Protein AF-A0A7W0U5Z1-F1 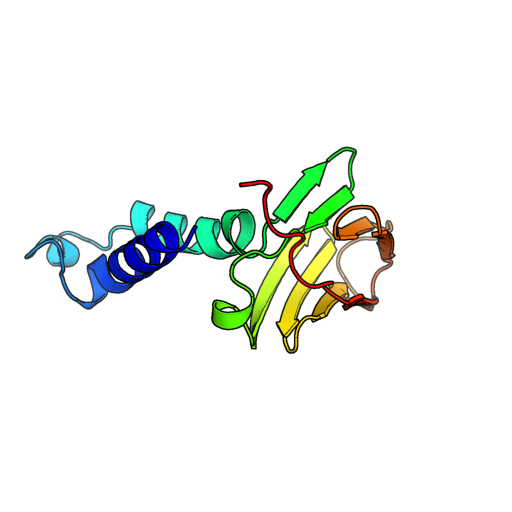(afdb_monomer_lite)

pLDDT: mean 89.25, std 12.08, range [38.62, 98.5]

Sequence (129 aa):
PEGSWQRFLVALESDVGDVQGGTTKEGIHLGVMSGTLDLIQRAYAGSEIRDGVLHFDPGLRDRLNGLSFPMRFRGMPLRVTLADDELTIVAATEGASRPIRVGVRDDVRELCAGDRHTFALSPPVAAPA

Foldseek 3Di:
DVVVVVVLVCLVCCLVVVVVPCCVVVHDPVVSVVVSVCCVPCVAQVWDADPQETEGAHDPLVVCAAPWDWDARPQWIWIWGRHPQKTKIFTAQDTDPDWGWYYYDPRIDTDDHGDMDMDRHPDDPPDDD

Secondary structure (DSSP, 8-state):
-HHHHHHHHHHHHTTTTTTTSSGGGT---HHHHHHHHHIIIIIIS--EEETTEEEE---SHHHHTTEEEEEEETTEEEEEEEETTEEEEEE-SSS-SS-EEEEETTEEEEE-TT-EEEEE-PPPPPPP-

Radius of gyration: 16.93 Å; chains: 1; bounding box: 46×26×48 Å

Structure (mmCIF, N/CA/C/O backbone):
data_AF-A0A7W0U5Z1-F1
#
_entry.id   AF-A0A7W0U5Z1-F1
#
loop_
_atom_site.group_PDB
_atom_site.id
_atom_site.type_symbol
_atom_site.label_atom_id
_atom_site.label_alt_id
_atom_site.label_comp_id
_atom_site.label_asym_id
_atom_site.label_entity_id
_atom_site.label_seq_id
_atom_site.pdbx_PDB_ins_code
_atom_site.Cartn_x
_atom_site.Cartn_y
_atom_site.Cartn_z
_atom_site.occupancy
_atom_site.B_iso_or_equiv
_atom_site.auth_seq_id
_atom_site.auth_comp_id
_atom_site.auth_asym_id
_atom_site.auth_atom_id
_atom_site.pdbx_PDB_model_num
ATOM 1 N N . PRO A 1 1 ? -14.433 -5.537 1.673 1.00 62.81 1 PRO A N 1
ATOM 2 C CA . PRO A 1 1 ? -15.832 -5.389 2.156 1.00 62.81 1 PRO A CA 1
ATOM 3 C C . PRO A 1 1 ? -15.956 -4.215 3.131 1.00 62.81 1 PRO A C 1
ATOM 5 O O . PRO A 1 1 ? -15.052 -4.045 3.945 1.00 62.81 1 PRO A O 1
ATOM 8 N N . GLU A 1 2 ? -17.035 -3.427 3.067 1.00 71.44 2 GLU A N 1
ATOM 9 C CA . GLU A 1 2 ? -17.171 -2.202 3.873 1.00 71.44 2 GLU A CA 1
ATOM 10 C C . GLU A 1 2 ? -16.954 -2.457 5.361 1.00 71.44 2 GLU A C 1
ATOM 12 O O . GLU A 1 2 ? -16.039 -1.872 5.920 1.00 71.44 2 GLU A O 1
ATOM 17 N N . GLY A 1 3 ? -17.653 -3.432 5.958 1.00 85.38 3 GLY A N 1
ATOM 18 C CA . GLY A 1 3 ? -17.522 -3.747 7.387 1.00 85.38 3 GLY A CA 1
ATOM 19 C C . GLY A 1 3 ? -16.110 -4.140 7.852 1.00 85.38 3 GLY A C 1
ATOM 20 O O . GLY A 1 3 ? -15.825 -4.084 9.046 1.00 85.38 3 GLY A O 1
ATOM 21 N N . SER A 1 4 ? -15.207 -4.516 6.936 1.00 90.94 4 SER A N 1
ATOM 22 C CA . SER A 1 4 ? -13.786 -4.707 7.261 1.00 90.94 4 SER A CA 1
ATOM 23 C C . SER A 1 4 ? -13.108 -3.382 7.605 1.00 90.94 4 SER A C 1
ATOM 25 O O . SER A 1 4 ? -12.317 -3.325 8.542 1.00 90.94 4 SER A O 1
ATOM 27 N N . TRP A 1 5 ? -13.443 -2.309 6.887 1.00 92.50 5 TRP A N 1
ATOM 28 C CA . TRP A 1 5 ? -12.843 -0.996 7.091 1.00 92.50 5 TRP A CA 1
ATOM 29 C C . TRP A 1 5 ? -13.195 -0.407 8.452 1.00 92.50 5 TRP A C 1
ATOM 31 O O . TRP A 1 5 ? -12.308 0.079 9.144 1.00 92.50 5 TRP A O 1
ATOM 41 N N . GLN A 1 6 ? -14.462 -0.472 8.879 1.00 92.62 6 GLN A N 1
ATOM 42 C CA . GLN A 1 6 ? -14.825 0.023 10.212 1.00 92.62 6 GLN A CA 1
ATOM 43 C C . GLN A 1 6 ? -14.090 -0.747 11.315 1.00 92.62 6 GLN A C 1
ATOM 45 O O . GLN A 1 6 ? -13.599 -0.130 12.254 1.00 92.62 6 GLN A O 1
ATOM 50 N N . ARG A 1 7 ? -13.937 -2.074 11.187 1.00 93.06 7 ARG A N 1
ATOM 51 C CA . ARG A 1 7 ? -13.139 -2.861 12.143 1.00 93.06 7 ARG A CA 1
ATOM 52 C C . AR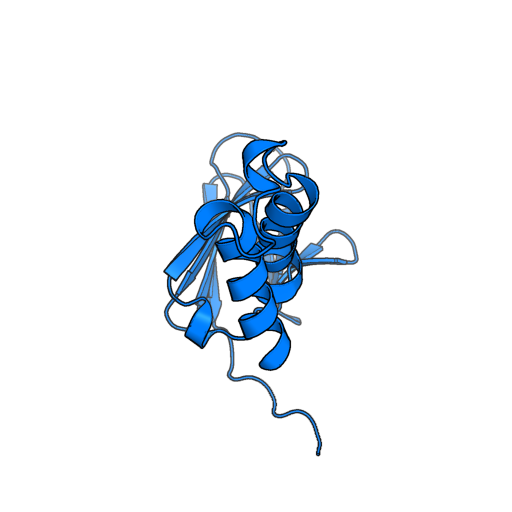G A 1 7 ? -11.661 -2.485 12.122 1.00 93.06 7 ARG A C 1
ATOM 54 O O . ARG A 1 7 ? -11.047 -2.433 13.179 1.00 93.06 7 ARG A O 1
ATOM 61 N N . PHE A 1 8 ? -11.109 -2.198 10.946 1.00 94.06 8 PHE A N 1
ATOM 62 C CA . PHE A 1 8 ? -9.751 -1.675 10.822 1.00 94.06 8 PHE A CA 1
ATOM 63 C C . PHE A 1 8 ? -9.585 -0.339 11.558 1.00 94.06 8 PHE A C 1
ATOM 65 O O . PHE A 1 8 ? -8.626 -0.200 12.307 1.00 94.06 8 PHE A O 1
ATOM 72 N N . LEU A 1 9 ? -10.527 0.601 11.417 1.00 93.00 9 LEU A N 1
ATOM 73 C CA . LEU A 1 9 ? -10.475 1.877 12.141 1.00 93.00 9 LEU A CA 1
ATOM 74 C C . LEU A 1 9 ? -10.545 1.683 13.662 1.00 93.00 9 LEU A C 1
ATOM 76 O O . LEU A 1 9 ? -9.775 2.301 14.385 1.00 93.00 9 LEU A O 1
ATOM 80 N N . VAL A 1 10 ? -11.411 0.786 14.145 1.00 92.56 10 VAL A N 1
ATOM 81 C CA . VAL A 1 10 ? -11.477 0.442 15.579 1.00 92.56 10 VAL A CA 1
ATOM 82 C C . VAL A 1 10 ? -10.162 -0.176 16.060 1.00 92.56 10 VAL A C 1
ATOM 84 O O . VAL A 1 10 ? -9.671 0.180 17.126 1.00 92.56 10 VAL A O 1
ATOM 87 N N . ALA A 1 11 ? -9.566 -1.076 15.274 1.00 92.44 11 ALA A N 1
ATOM 88 C CA . ALA A 1 11 ? -8.279 -1.679 15.605 1.00 92.44 11 ALA A CA 1
ATOM 89 C C . ALA A 1 11 ? -7.141 -0.645 15.618 1.00 92.44 11 ALA A C 1
ATOM 91 O O . ALA A 1 11 ? -6.272 -0.724 16.479 1.00 92.44 11 ALA A O 1
ATOM 92 N N . LEU A 1 12 ? -7.157 0.327 14.701 1.00 91.88 12 LEU A N 1
ATOM 93 C CA . LEU A 1 12 ? -6.177 1.412 14.632 1.00 91.88 12 LEU A CA 1
ATOM 94 C C . LEU A 1 12 ? -6.275 2.358 15.840 1.00 91.88 12 LEU A C 1
ATOM 96 O O . LEU A 1 12 ? -5.250 2.796 16.350 1.00 91.88 12 LEU A O 1
ATOM 100 N N . GLU A 1 13 ? -7.493 2.619 16.318 1.00 91.00 13 GLU A N 1
ATOM 101 C CA . GLU A 1 13 ? -7.760 3.469 17.485 1.00 91.00 13 GLU A CA 1
ATOM 102 C C . GLU A 1 13 ? -7.523 2.746 18.824 1.00 91.00 13 GLU A C 1
ATOM 104 O O . GLU A 1 13 ? -7.459 3.395 19.862 1.00 91.00 13 GLU A O 1
ATOM 109 N N . SER A 1 14 ? -7.378 1.413 18.819 1.00 87.81 14 SER A N 1
ATOM 110 C CA . SER A 1 14 ? -7.429 0.561 20.020 1.00 87.81 14 SER A CA 1
ATOM 111 C C . SER A 1 14 ? -6.592 1.085 21.189 1.00 87.81 14 SER A C 1
ATOM 113 O O . SER A 1 14 ? -7.120 1.255 22.288 1.00 87.81 14 SER A O 1
ATOM 115 N N . ASP A 1 15 ? -5.307 1.358 20.950 1.00 86.12 15 ASP A N 1
ATOM 116 C CA . ASP A 1 15 ? -4.387 1.777 22.012 1.00 86.12 15 ASP A CA 1
ATOM 117 C C . ASP A 1 15 ? -4.446 3.283 22.272 1.00 86.12 15 ASP A C 1
ATOM 119 O O . ASP A 1 15 ? -4.348 3.708 23.422 1.00 86.12 15 ASP A O 1
ATOM 123 N N . VAL A 1 16 ? -4.634 4.087 21.220 1.00 86.69 16 VAL A N 1
ATOM 124 C CA . VAL A 1 16 ? -4.689 5.556 21.303 1.00 86.69 16 VAL A CA 1
ATOM 125 C C . VAL A 1 16 ? -5.910 6.010 22.103 1.00 86.69 16 VAL A C 1
ATOM 127 O O . VAL A 1 16 ? -5.789 6.869 22.975 1.00 86.69 16 VAL A O 1
ATOM 130 N N . GLY A 1 17 ? -7.064 5.401 21.836 1.00 85.62 17 GLY A N 1
ATOM 131 C CA . GLY A 1 17 ? -8.330 5.696 22.496 1.00 85.62 17 GLY A CA 1
ATOM 132 C C . GLY A 1 17 ? -8.597 4.872 23.757 1.00 85.62 17 GLY A C 1
ATOM 133 O O . GLY A 1 17 ? -9.666 5.028 24.340 1.00 85.62 17 GLY A O 1
ATOM 134 N N . ASP A 1 18 ? -7.672 3.989 24.164 1.00 80.94 18 ASP A N 1
ATOM 135 C CA . ASP A 1 18 ? -7.852 3.028 25.269 1.00 80.94 18 ASP A CA 1
ATOM 136 C C . ASP A 1 18 ? -9.188 2.264 25.164 1.00 80.94 18 ASP A C 1
ATOM 138 O O . ASP A 1 18 ? -9.942 2.116 26.126 1.00 80.94 18 ASP A O 1
ATOM 142 N N . VAL A 1 19 ? -9.512 1.799 23.951 1.00 77.69 19 VAL A N 1
ATOM 143 C CA . VAL A 1 19 ? -10.834 1.245 23.598 1.00 77.69 19 VAL A CA 1
ATOM 144 C C . VAL A 1 19 ? -11.192 0.024 24.452 1.00 77.69 19 VAL A C 1
ATOM 146 O O . VAL A 1 19 ? -12.366 -0.238 24.708 1.00 77.69 19 VAL A O 1
ATOM 149 N N . GLN A 1 20 ? -10.185 -0.729 24.898 1.00 68.12 20 GLN A N 1
ATOM 150 C CA . GLN A 1 20 ? -10.353 -1.916 25.739 1.00 68.12 20 GLN A CA 1
ATOM 151 C C . GLN A 1 20 ? -10.440 -1.600 27.242 1.00 68.12 20 GLN A C 1
ATOM 153 O O . GLN A 1 20 ? -10.758 -2.493 28.024 1.00 68.12 20 GLN A O 1
ATOM 158 N N . GLY A 1 21 ? -10.226 -0.342 27.639 1.00 74.62 21 GLY A N 1
ATOM 159 C CA . GLY A 1 21 ? -10.461 0.144 28.994 1.00 74.62 21 GLY A CA 1
ATOM 160 C C . GLY A 1 21 ? -9.376 -0.259 29.990 1.00 74.62 21 GLY A C 1
ATOM 161 O O . GLY A 1 21 ? -9.608 -1.078 30.876 1.00 74.62 21 GLY A O 1
ATOM 162 N N . GLY A 1 22 ? -8.212 0.379 29.896 1.00 72.44 22 GLY A N 1
ATOM 163 C CA . GLY A 1 22 ? -7.133 0.317 30.877 1.00 72.44 22 GLY A CA 1
ATOM 164 C C . GLY A 1 22 ? -5.967 -0.594 30.501 1.00 72.44 22 GLY A C 1
ATOM 165 O O . GLY A 1 22 ? -4.920 -0.499 31.141 1.00 72.44 22 GLY A O 1
ATOM 166 N N . THR A 1 23 ? -6.096 -1.415 29.457 1.00 77.06 23 THR A N 1
ATOM 167 C CA . THR A 1 23 ? -5.062 -2.380 29.051 1.00 77.06 23 THR A CA 1
ATOM 168 C C . THR A 1 23 ? -3.899 -1.723 28.306 1.00 77.06 23 THR A C 1
ATOM 170 O O . THR A 1 23 ? -2.780 -2.219 28.383 1.00 77.06 23 THR A O 1
ATOM 173 N N . THR A 1 24 ? -4.077 -0.542 27.696 1.00 79.69 24 THR A N 1
ATOM 174 C CA . THR A 1 24 ? -2.949 0.205 27.098 1.00 79.69 24 THR A CA 1
ATOM 175 C C . THR A 1 24 ? -1.882 0.565 28.137 1.00 79.69 24 THR A C 1
ATOM 177 O O . THR A 1 24 ? -0.689 0.600 27.833 1.00 79.69 24 THR A O 1
ATOM 180 N N . LYS A 1 25 ? -2.283 0.812 29.394 1.00 80.56 25 LYS A N 1
ATOM 181 C CA . LYS A 1 25 ? -1.340 1.088 30.495 1.00 80.56 25 LYS A CA 1
ATOM 182 C C . LYS A 1 25 ? -0.494 -0.131 30.858 1.00 80.56 25 LYS A C 1
ATOM 184 O O . LYS A 1 25 ? 0.575 0.030 31.440 1.00 80.56 25 LYS A O 1
ATOM 189 N N . GLU A 1 26 ? -0.974 -1.323 30.523 1.00 84.88 26 GLU A N 1
ATOM 190 C CA . GLU A 1 26 ? -0.272 -2.593 30.711 1.00 84.88 26 GLU A CA 1
ATOM 191 C C . GLU A 1 26 ? 0.698 -2.874 29.550 1.00 84.88 26 GLU A C 1
ATOM 193 O O . GLU A 1 26 ? 1.663 -3.620 29.713 1.00 84.88 26 GLU A O 1
ATOM 198 N N . GLY A 1 27 ? 0.498 -2.219 28.402 1.00 84.38 27 GLY A N 1
ATOM 199 C CA . GLY A 1 27 ? 1.398 -2.214 27.254 1.00 84.38 27 GLY A CA 1
ATOM 200 C C . GLY A 1 27 ? 0.662 -1.920 25.946 1.00 84.38 27 GLY A C 1
ATOM 201 O O . GLY A 1 27 ? -0.544 -2.116 25.839 1.00 84.38 27 GLY A O 1
ATOM 202 N N . ILE A 1 28 ? 1.397 -1.475 24.922 1.00 87.25 28 ILE A N 1
ATOM 203 C CA . ILE A 1 28 ? 0.835 -1.345 23.570 1.00 87.25 28 ILE A CA 1
ATOM 204 C C . ILE A 1 28 ? 0.583 -2.733 22.968 1.00 87.25 28 ILE A C 1
ATOM 206 O O . ILE A 1 28 ? 1.442 -3.621 23.019 1.00 87.25 28 ILE A O 1
ATOM 210 N N . HIS A 1 29 ? -0.578 -2.924 22.351 1.00 91.75 29 HIS A N 1
ATOM 211 C CA . HIS A 1 29 ? -0.981 -4.181 21.735 1.00 91.75 29 HIS A CA 1
ATOM 212 C C . HIS A 1 29 ? -0.307 -4.338 20.367 1.00 91.75 29 HIS A C 1
ATOM 214 O O . HIS A 1 29 ? -0.943 -4.270 19.313 1.00 91.75 29 HIS A O 1
ATOM 220 N N . LEU A 1 30 ? 1.004 -4.605 20.363 1.00 90.62 30 LEU A N 1
ATOM 221 C CA . LEU A 1 30 ? 1.818 -4.744 19.145 1.00 90.62 30 LEU A CA 1
ATOM 222 C C . LEU A 1 30 ? 1.241 -5.737 18.123 1.00 90.62 30 LEU A C 1
ATOM 224 O O . LEU A 1 30 ? 1.386 -5.532 16.919 1.00 90.62 30 LEU A O 1
ATOM 228 N N . GLY A 1 31 ? 0.569 -6.799 18.571 1.00 91.19 31 GLY A N 1
ATOM 229 C CA . GLY A 1 31 ? -0.114 -7.743 17.679 1.00 91.19 31 GLY A CA 1
ATOM 230 C C . GLY A 1 31 ? -1.258 -7.096 16.889 1.00 91.19 31 GLY A C 1
ATOM 231 O O . GLY A 1 31 ? -1.378 -7.310 15.686 1.00 91.19 31 GLY A O 1
ATOM 232 N N . VAL A 1 32 ? -2.054 -6.243 17.536 1.00 91.06 32 VAL A N 1
ATOM 233 C CA . VAL A 1 32 ? -3.128 -5.485 16.877 1.00 91.06 32 VAL A CA 1
ATOM 234 C C . VAL A 1 32 ? -2.526 -4.440 15.938 1.00 91.06 32 VAL A C 1
ATOM 236 O O . VAL A 1 32 ? -2.916 -4.371 14.775 1.00 91.06 32 VAL A O 1
ATOM 239 N N . MET A 1 33 ? -1.517 -3.694 16.401 1.00 91.94 33 MET A N 1
ATOM 240 C CA . MET A 1 33 ? -0.854 -2.649 15.608 1.00 91.94 33 MET A CA 1
ATOM 241 C C . MET A 1 33 ? -0.108 -3.199 14.384 1.00 91.94 33 MET A C 1
ATOM 243 O O . MET A 1 33 ? -0.107 -2.593 13.319 1.00 91.94 33 MET A O 1
ATOM 247 N N . SER A 1 34 ? 0.519 -4.370 14.492 1.00 93.88 34 SER A N 1
ATOM 248 C CA . SER A 1 34 ? 1.125 -5.030 13.328 1.00 93.88 34 SER A CA 1
ATOM 249 C C . SER A 1 34 ? 0.063 -5.563 12.363 1.00 93.88 34 SER A C 1
ATOM 251 O O . SER A 1 34 ? 0.236 -5.466 11.147 1.00 93.88 34 SER A O 1
ATOM 253 N N . GLY A 1 35 ? -1.070 -6.044 12.882 1.00 94.31 35 GLY A N 1
ATOM 254 C CA . GLY A 1 35 ? -2.213 -6.463 12.073 1.00 94.31 35 GLY A CA 1
ATOM 255 C C . GLY A 1 35 ? -2.814 -5.332 11.233 1.00 94.31 35 GLY A C 1
ATOM 256 O O . GLY A 1 35 ? -3.204 -5.565 10.091 1.00 94.31 35 GLY A O 1
ATOM 257 N N . THR A 1 36 ? -2.851 -4.094 11.737 1.00 94.88 36 THR A N 1
ATOM 258 C CA . THR A 1 36 ? -3.360 -2.952 10.954 1.00 94.88 36 THR A CA 1
ATOM 259 C C . THR A 1 36 ? -2.452 -2.610 9.767 1.00 94.88 36 THR A C 1
ATOM 261 O O . THR A 1 36 ? -2.960 -2.290 8.691 1.00 94.88 36 THR A O 1
ATOM 264 N N . LEU A 1 37 ? -1.128 -2.757 9.905 1.00 94.56 37 LEU A N 1
ATOM 265 C CA . LEU A 1 37 ? -0.186 -2.601 8.788 1.00 94.56 37 LEU A CA 1
ATOM 266 C C . LEU A 1 37 ? -0.369 -3.692 7.722 1.00 94.56 37 LEU A C 1
ATOM 268 O O . LEU A 1 37 ? -0.385 -3.388 6.528 1.00 94.56 37 LEU A O 1
ATOM 272 N N . ASP A 1 38 ? -0.554 -4.947 8.143 1.00 94.38 38 ASP A N 1
ATOM 273 C CA . ASP A 1 38 ? -0.816 -6.064 7.226 1.00 94.38 38 ASP A CA 1
ATOM 274 C C . ASP A 1 38 ? -2.124 -5.865 6.446 1.00 94.38 38 ASP A C 1
ATOM 276 O O . ASP A 1 38 ? -2.159 -6.074 5.233 1.00 94.38 38 ASP A O 1
ATOM 280 N N . LEU A 1 39 ? -3.175 -5.362 7.104 1.00 94.56 39 LEU A N 1
ATOM 281 C CA . LEU A 1 39 ? -4.438 -5.030 6.444 1.00 94.56 39 LEU A CA 1
ATOM 282 C C . LEU A 1 39 ? -4.255 -3.978 5.344 1.00 94.56 39 LEU A C 1
ATOM 284 O O . LEU A 1 39 ? -4.793 -4.151 4.253 1.00 94.56 39 LEU A O 1
ATOM 288 N N . ILE A 1 40 ? -3.474 -2.920 5.582 1.00 94.38 40 ILE A N 1
ATOM 289 C CA . ILE A 1 40 ? -3.181 -1.912 4.551 1.00 94.38 40 ILE A CA 1
ATOM 290 C C . ILE A 1 40 ? -2.414 -2.537 3.382 1.00 94.38 40 ILE A C 1
ATOM 292 O O . ILE A 1 40 ? -2.808 -2.377 2.226 1.00 94.38 40 ILE A O 1
ATOM 296 N N . GLN A 1 41 ? -1.336 -3.265 3.677 1.00 93.75 41 GLN A N 1
ATOM 297 C CA . GLN A 1 41 ? -0.419 -3.756 2.655 1.00 93.75 41 GLN A CA 1
ATOM 298 C C . GLN A 1 41 ? -0.985 -4.942 1.860 1.00 93.75 41 GLN A C 1
ATOM 300 O O . GLN A 1 41 ? -0.907 -4.952 0.632 1.00 93.75 41 GLN A O 1
ATOM 305 N N . ARG A 1 42 ? -1.508 -5.971 2.528 1.00 93.12 42 ARG A N 1
ATOM 306 C CA . ARG A 1 42 ? -1.942 -7.220 1.883 1.00 93.12 42 ARG A CA 1
ATOM 307 C C . ARG A 1 42 ? -3.424 -7.220 1.562 1.00 93.12 42 ARG A C 1
ATOM 309 O O . ARG A 1 42 ? -3.785 -7.551 0.442 1.00 93.12 42 ARG A O 1
ATOM 316 N N . ALA A 1 43 ? -4.279 -6.825 2.503 1.00 93.12 43 ALA A N 1
ATOM 317 C CA . ALA A 1 43 ? -5.724 -6.933 2.301 1.00 93.12 43 ALA A CA 1
ATOM 318 C C . ALA A 1 43 ? -6.301 -5.791 1.447 1.00 93.12 43 ALA A C 1
ATOM 320 O O . ALA A 1 43 ? -7.113 -6.039 0.562 1.00 93.12 43 ALA A O 1
ATOM 321 N N . TYR A 1 44 ? -5.905 -4.542 1.703 1.00 93.94 44 TYR A N 1
ATOM 322 C CA . TYR A 1 44 ? -6.506 -3.366 1.065 1.00 93.94 44 TYR A CA 1
ATOM 323 C C . TYR A 1 44 ? -5.783 -2.934 -0.206 1.00 93.94 44 TYR A C 1
ATOM 325 O O . TYR A 1 44 ? -6.438 -2.766 -1.231 1.00 93.94 44 TYR A O 1
ATOM 333 N N . ALA A 1 45 ? -4.450 -2.846 -0.194 1.00 93.56 45 ALA A N 1
ATOM 334 C CA . ALA A 1 45 ? -3.687 -2.721 -1.437 1.00 93.56 45 ALA A CA 1
ATOM 335 C C . ALA A 1 45 ? -3.699 -4.024 -2.270 1.00 93.56 45 ALA A C 1
ATOM 337 O O . ALA A 1 45 ? -3.260 -4.016 -3.419 1.00 93.56 45 ALA A O 1
ATOM 338 N N . GLY A 1 46 ? -4.207 -5.127 -1.700 1.00 94.38 46 GLY A N 1
ATOM 339 C CA . GLY A 1 46 ? -4.394 -6.401 -2.393 1.00 94.38 46 GLY A CA 1
ATOM 340 C C . GLY A 1 46 ? -3.079 -7.032 -2.834 1.00 94.38 46 GLY A C 1
ATOM 341 O O . GLY A 1 46 ? -3.030 -7.606 -3.918 1.00 94.38 46 GLY A O 1
ATOM 342 N N . SER A 1 47 ? -1.993 -6.840 -2.072 1.00 95.69 47 SER A N 1
ATOM 343 C CA . SER A 1 47 ? -0.684 -7.336 -2.493 1.00 95.69 47 SER A CA 1
ATOM 344 C C . SER A 1 47 ? -0.525 -8.832 -2.242 1.00 95.69 47 SER A C 1
ATOM 346 O O . SER A 1 47 ? -0.685 -9.320 -1.121 1.00 95.69 47 SER A O 1
ATOM 348 N N . GLU A 1 48 ? -0.144 -9.557 -3.288 1.00 96.50 48 GLU A N 1
ATOM 349 C CA . GLU A 1 48 ? 0.142 -10.987 -3.233 1.00 96.50 48 GLU A CA 1
ATOM 350 C C . GLU A 1 48 ? 1.311 -11.358 -4.149 1.00 96.50 48 GLU A C 1
ATOM 352 O O . GLU A 1 48 ? 1.666 -10.629 -5.075 1.00 96.50 48 GLU A O 1
ATOM 357 N N . ILE A 1 49 ? 1.935 -12.508 -3.891 1.00 96.94 49 ILE A N 1
ATOM 358 C CA . ILE A 1 49 ? 2.996 -13.038 -4.749 1.00 96.94 49 ILE A CA 1
ATOM 359 C C . ILE A 1 49 ? 2.469 -14.294 -5.431 1.00 96.94 49 ILE A C 1
ATOM 361 O O . ILE A 1 49 ? 2.221 -15.299 -4.765 1.00 96.94 49 ILE A O 1
ATOM 365 N N . ARG A 1 50 ? 2.372 -14.252 -6.760 1.00 95.38 50 ARG A N 1
ATOM 366 C CA . ARG A 1 50 ? 1.925 -15.368 -7.601 1.00 95.38 50 ARG A CA 1
ATOM 367 C C . ARG A 1 50 ? 2.905 -15.557 -8.751 1.00 95.38 50 ARG A C 1
ATOM 369 O O . ARG A 1 50 ? 3.290 -14.591 -9.398 1.00 95.38 50 ARG A O 1
ATOM 376 N N . ASP A 1 51 ? 3.393 -16.782 -8.943 1.00 95.25 51 ASP A N 1
ATOM 377 C CA . ASP A 1 51 ? 4.334 -17.144 -10.019 1.00 95.25 51 ASP A CA 1
ATOM 378 C C . ASP A 1 51 ? 5.573 -16.227 -10.124 1.00 95.25 51 ASP A C 1
ATOM 380 O O . ASP A 1 51 ? 6.118 -15.956 -11.196 1.00 95.25 51 ASP A O 1
ATOM 384 N N . GLY A 1 52 ? 6.038 -15.727 -8.973 1.00 95.69 52 GLY A N 1
ATOM 385 C CA . GLY A 1 52 ? 7.189 -14.829 -8.877 1.00 95.69 52 GLY A CA 1
ATOM 386 C C . GLY A 1 52 ? 6.926 -13.370 -9.261 1.00 95.69 52 GLY A C 1
ATOM 387 O O . GLY A 1 52 ? 7.885 -12.598 -9.319 1.00 95.69 52 GLY A O 1
ATOM 388 N N . VAL A 1 53 ? 5.667 -12.998 -9.483 1.00 98.00 53 VAL A N 1
ATOM 389 C CA . VAL A 1 53 ? 5.191 -11.634 -9.730 1.00 98.00 53 VAL A CA 1
ATOM 390 C C . VAL A 1 53 ? 4.568 -11.084 -8.446 1.00 98.00 53 VAL A C 1
ATOM 392 O O . VAL A 1 53 ? 3.825 -11.792 -7.767 1.00 98.00 53 VAL A O 1
ATOM 395 N N . LEU A 1 54 ? 4.877 -9.832 -8.105 1.00 97.75 54 LEU A N 1
ATOM 396 C CA . LEU A 1 54 ? 4.176 -9.094 -7.055 1.00 97.75 54 LEU A CA 1
ATOM 397 C C . LEU A 1 54 ? 2.927 -8.442 -7.658 1.00 97.75 54 LEU A C 1
ATOM 399 O O . LEU A 1 54 ? 3.028 -7.441 -8.368 1.00 97.75 54 LEU A O 1
ATOM 403 N N . HIS A 1 55 ? 1.767 -9.030 -7.399 1.00 97.75 55 HIS A N 1
ATOM 404 C CA . HIS A 1 55 ? 0.487 -8.511 -7.856 1.00 97.75 55 HIS A CA 1
ATOM 405 C C . HIS A 1 55 ? -0.125 -7.560 -6.832 1.00 97.75 55 HIS A C 1
ATOM 407 O O . HIS A 1 55 ? 0.127 -7.685 -5.635 1.00 97.75 55 HIS A O 1
ATOM 413 N N . PHE A 1 56 ? -0.949 -6.642 -7.327 1.00 96.50 56 PHE A N 1
ATOM 414 C CA . PHE A 1 56 ? -1.816 -5.777 -6.543 1.00 96.50 56 PHE A CA 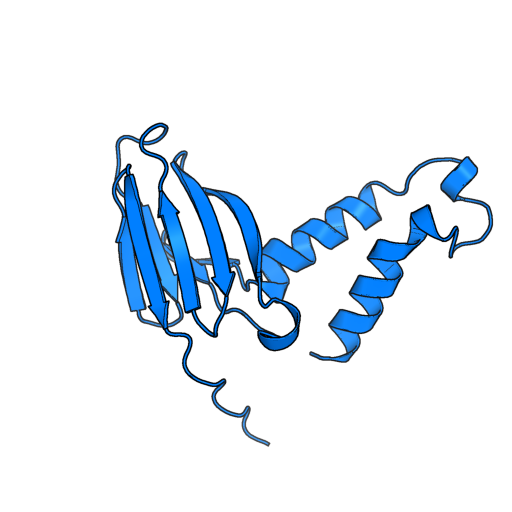1
ATOM 415 C C . PHE A 1 56 ? -3.237 -5.831 -7.107 1.00 96.50 56 PHE A C 1
ATOM 417 O O . PHE A 1 56 ? -3.434 -5.751 -8.322 1.00 96.50 56 PHE A O 1
ATOM 424 N N . ASP A 1 57 ? -4.223 -5.900 -6.220 1.00 94.19 57 ASP A N 1
ATOM 425 C CA . ASP A 1 57 ? -5.636 -5.687 -6.543 1.00 94.19 57 ASP A CA 1
ATOM 426 C C . ASP A 1 57 ? -6.270 -4.743 -5.506 1.00 94.19 57 ASP A C 1
ATOM 428 O O . ASP A 1 57 ? -6.899 -5.194 -4.544 1.00 94.19 57 ASP A O 1
ATOM 432 N N . PRO A 1 58 ? -6.050 -3.417 -5.633 1.00 92.06 58 PRO A N 1
ATOM 433 C CA . PRO A 1 58 ? -6.498 -2.465 -4.628 1.00 92.06 58 PRO A CA 1
ATOM 434 C C . PRO A 1 58 ? -8.028 -2.413 -4.527 1.00 92.06 58 PRO A C 1
ATOM 436 O O . PRO A 1 58 ? -8.727 -1.938 -5.435 1.00 92.06 58 PRO A O 1
ATOM 439 N N . GLY A 1 59 ? -8.543 -2.865 -3.385 1.00 84.19 59 GLY A N 1
ATOM 440 C CA . GLY A 1 59 ? -9.937 -2.700 -2.984 1.00 84.19 59 GLY A CA 1
ATOM 441 C C . GLY A 1 59 ? -10.159 -1.371 -2.258 1.00 84.19 59 GLY A C 1
ATOM 442 O O . GLY A 1 59 ? -9.217 -0.751 -1.786 1.00 84.19 59 GLY A O 1
ATOM 443 N N . LEU A 1 60 ? -11.419 -0.933 -2.124 1.00 83.31 60 LEU A N 1
ATOM 444 C CA . LEU A 1 60 ? -11.787 0.274 -1.354 1.00 83.31 60 LEU A CA 1
ATOM 445 C C . LEU A 1 60 ? -10.999 1.542 -1.757 1.00 83.31 60 LEU A C 1
ATOM 447 O O . LEU A 1 60 ? -10.627 2.333 -0.891 1.00 83.31 60 LEU A O 1
ATOM 451 N N . ARG A 1 61 ? -10.749 1.734 -3.059 1.00 83.06 61 ARG A N 1
ATOM 452 C CA . ARG A 1 61 ? -9.864 2.785 -3.598 1.00 83.06 61 ARG A CA 1
ATOM 453 C C . ARG A 1 61 ? -10.179 4.188 -3.085 1.00 83.06 61 ARG A C 1
ATOM 455 O O . ARG A 1 61 ? -9.255 4.888 -2.687 1.00 83.06 61 ARG A O 1
ATOM 462 N N . ASP A 1 62 ? -11.458 4.530 -2.944 1.00 86.06 62 ASP A N 1
ATOM 463 C CA . ASP A 1 62 ? -11.897 5.816 -2.382 1.00 86.06 62 ASP A CA 1
ATOM 464 C C . ASP A 1 62 ? -11.325 6.091 -0.981 1.00 86.06 62 ASP A C 1
ATOM 466 O O . ASP A 1 62 ? -11.024 7.228 -0.633 1.00 86.06 62 ASP A O 1
ATOM 470 N N . ARG A 1 63 ? -11.153 5.046 -0.160 1.00 90.50 63 ARG A N 1
ATOM 471 C CA . ARG A 1 63 ? -10.630 5.152 1.214 1.00 90.50 63 ARG A CA 1
ATOM 472 C C . ARG A 1 63 ? -9.107 5.106 1.279 1.00 90.50 63 ARG A C 1
ATOM 474 O O . ARG A 1 63 ? -8.534 5.420 2.318 1.00 90.50 63 ARG A O 1
ATOM 481 N N . LEU A 1 64 ? -8.467 4.676 0.197 1.00 91.06 64 LEU A N 1
ATOM 482 C CA . LEU A 1 64 ? -7.021 4.520 0.091 1.00 91.06 64 LEU A CA 1
ATOM 483 C C . LEU A 1 64 ? -6.379 5.595 -0.798 1.00 91.06 64 LEU A C 1
ATOM 485 O O . LEU A 1 64 ? -5.171 5.543 -1.020 1.00 91.06 64 LEU A O 1
ATOM 489 N N . ASN A 1 65 ? -7.151 6.554 -1.317 1.00 93.25 65 ASN A N 1
ATOM 490 C CA . ASN A 1 65 ? -6.615 7.633 -2.137 1.00 93.25 65 ASN A CA 1
ATOM 491 C C . ASN A 1 65 ? -5.542 8.421 -1.366 1.00 93.25 65 ASN A C 1
ATOM 493 O O . ASN A 1 65 ? -5.789 8.914 -0.266 1.00 93.25 65 ASN A O 1
ATOM 497 N N . GLY A 1 66 ? -4.344 8.524 -1.940 1.00 94.62 66 GLY A N 1
ATOM 498 C CA . GLY A 1 66 ? -3.179 9.144 -1.310 1.00 94.62 66 GLY A CA 1
ATOM 499 C C . GLY A 1 66 ? -2.334 8.197 -0.449 1.00 94.62 66 GLY A C 1
ATOM 500 O O . GLY A 1 66 ? -1.322 8.629 0.107 1.00 94.62 66 GLY A O 1
ATOM 501 N N . LEU A 1 67 ? -2.690 6.911 -0.344 1.00 95.81 67 LEU A N 1
ATOM 502 C CA . LEU A 1 67 ? -1.872 5.918 0.348 1.00 95.81 67 LEU A CA 1
ATOM 503 C C . LEU A 1 67 ? -0.507 5.795 -0.339 1.00 95.81 67 LEU A C 1
ATOM 505 O O . LEU A 1 67 ? -0.417 5.526 -1.535 1.00 95.81 67 LEU A O 1
ATOM 509 N N . SER A 1 68 ? 0.567 5.929 0.439 1.00 97.44 68 SER A N 1
ATOM 510 C CA . SER A 1 68 ? 1.935 5.721 -0.031 1.00 97.44 68 SER A CA 1
ATOM 511 C C . SER A 1 68 ? 2.753 5.004 1.034 1.00 97.44 68 SER A C 1
ATOM 513 O O . SER A 1 68 ? 2.799 5.446 2.182 1.00 97.44 68 SER A O 1
ATOM 515 N N . PHE A 1 69 ? 3.405 3.900 0.671 1.00 97.12 69 PHE A N 1
ATOM 516 C CA . PHE A 1 69 ? 4.221 3.130 1.609 1.00 97.12 69 PHE A CA 1
ATOM 517 C C . PHE A 1 69 ? 5.448 2.496 0.940 1.00 97.12 69 PHE A C 1
ATOM 519 O O . PHE A 1 69 ? 5.435 2.192 -0.259 1.00 97.12 69 PHE A O 1
ATOM 526 N N . PRO A 1 70 ? 6.543 2.302 1.698 1.00 96.75 70 PRO A N 1
ATOM 527 C CA . PRO A 1 70 ? 7.689 1.542 1.232 1.00 96.75 70 PRO A CA 1
ATOM 528 C C . PRO A 1 70 ? 7.453 0.036 1.393 1.00 96.75 70 PRO A C 1
ATOM 530 O O . PRO A 1 70 ? 6.866 -0.415 2.373 1.00 96.75 70 PRO A O 1
ATOM 533 N N . MET A 1 71 ? 7.997 -0.763 0.480 1.00 94.88 71 MET A N 1
ATOM 534 C CA . MET A 1 71 ? 8.103 -2.212 0.651 1.00 94.88 71 MET A CA 1
ATOM 535 C C . MET A 1 71 ? 9.368 -2.755 -0.011 1.00 94.88 71 MET A C 1
ATOM 537 O O . MET A 1 71 ? 10.047 -2.054 -0.757 1.00 94.88 71 MET A O 1
ATOM 541 N N . ARG A 1 72 ? 9.710 -4.016 0.258 1.00 95.00 72 ARG A N 1
ATOM 542 C CA . ARG A 1 72 ? 10.830 -4.700 -0.400 1.00 95.00 72 ARG A CA 1
ATOM 543 C C . ARG A 1 72 ? 10.336 -5.986 -1.036 1.00 95.00 72 ARG A C 1
ATOM 545 O O . ARG A 1 72 ? 9.730 -6.808 -0.355 1.00 95.00 72 ARG A O 1
ATOM 552 N N . PHE A 1 73 ? 10.648 -6.188 -2.311 1.00 95.75 73 PHE A N 1
ATOM 553 C CA . PHE A 1 73 ? 10.333 -7.421 -3.026 1.00 95.75 73 PHE A CA 1
ATOM 554 C C . PHE A 1 73 ? 11.577 -7.947 -3.731 1.00 95.75 73 PHE A C 1
ATOM 556 O O . PHE A 1 73 ? 12.222 -7.227 -4.486 1.00 95.75 73 PHE A O 1
ATOM 563 N N . ARG A 1 74 ? 11.958 -9.198 -3.435 1.00 94.12 74 ARG A N 1
ATOM 564 C CA . ARG A 1 74 ? 13.178 -9.839 -3.971 1.00 94.12 74 ARG A CA 1
ATOM 565 C C . ARG A 1 74 ? 14.442 -8.974 -3.833 1.00 94.12 74 ARG A C 1
ATOM 567 O O . ARG A 1 74 ? 15.293 -8.940 -4.712 1.00 94.12 74 ARG A O 1
ATOM 574 N N . GLY A 1 75 ? 14.552 -8.263 -2.711 1.00 93.25 75 GLY A N 1
ATOM 575 C CA . GLY A 1 75 ? 15.670 -7.362 -2.422 1.00 93.25 75 GLY A CA 1
ATOM 576 C C . GLY A 1 75 ? 15.538 -5.957 -3.018 1.00 93.25 75 GLY A C 1
ATOM 577 O O . GLY A 1 75 ? 16.228 -5.065 -2.532 1.00 93.25 75 GLY A O 1
ATOM 578 N N . MET A 1 76 ? 14.628 -5.726 -3.971 1.00 95.75 76 MET A N 1
ATOM 579 C CA . MET A 1 76 ? 14.374 -4.406 -4.549 1.00 95.75 76 MET A CA 1
ATOM 580 C C . MET A 1 76 ? 13.497 -3.562 -3.609 1.00 95.75 76 MET A C 1
ATOM 582 O O . MET A 1 76 ? 12.377 -3.984 -3.296 1.00 95.75 76 MET A O 1
ATOM 586 N N . PRO A 1 77 ? 13.968 -2.394 -3.134 1.00 96.81 77 PRO A N 1
ATOM 587 C CA . PRO A 1 77 ? 13.124 -1.431 -2.440 1.00 96.81 77 PRO A CA 1
ATOM 588 C C . PRO A 1 77 ? 12.159 -0.773 -3.426 1.00 96.81 77 PRO A C 1
ATOM 590 O O . PRO A 1 77 ? 12.569 -0.315 -4.492 1.00 96.81 77 PRO A O 1
ATOM 593 N N . LEU A 1 78 ? 10.890 -0.704 -3.043 1.00 97.19 78 LEU A N 1
ATOM 594 C CA . LEU A 1 78 ? 9.802 -0.132 -3.820 1.00 97.19 78 LEU A CA 1
ATOM 595 C C . LEU A 1 78 ? 9.089 0.940 -3.001 1.00 97.19 78 LEU A C 1
ATOM 597 O O . LEU A 1 78 ? 8.905 0.783 -1.791 1.00 97.19 78 LEU A O 1
ATOM 601 N N . ARG A 1 79 ? 8.624 1.992 -3.670 1.00 98.25 79 ARG A N 1
ATOM 602 C CA . ARG A 1 79 ? 7.551 2.851 -3.168 1.00 98.25 79 ARG A CA 1
ATOM 603 C C . ARG A 1 79 ? 6.285 2.550 -3.952 1.00 98.25 79 ARG A C 1
ATOM 605 O O . ARG A 1 79 ? 6.293 2.646 -5.177 1.00 98.25 79 ARG A O 1
ATOM 612 N N . VAL A 1 80 ? 5.226 2.199 -3.235 1.00 98.12 80 VAL A N 1
ATOM 613 C CA . VAL A 1 80 ? 3.896 1.951 -3.791 1.00 98.12 80 VAL A CA 1
ATOM 614 C C . VAL A 1 80 ? 3.014 3.131 -3.414 1.00 98.12 80 VAL A C 1
ATOM 616 O O . VAL A 1 80 ? 2.940 3.483 -2.237 1.00 98.12 80 VAL A O 1
ATOM 619 N N . THR A 1 81 ? 2.378 3.749 -4.402 1.00 98.25 81 THR A N 1
ATOM 620 C CA . THR A 1 81 ? 1.441 4.858 -4.209 1.00 98.25 81 THR A CA 1
ATOM 621 C C . THR A 1 81 ? 0.137 4.547 -4.920 1.00 98.25 81 THR A C 1
ATOM 623 O O . THR A 1 81 ? 0.154 4.214 -6.101 1.00 98.25 81 THR A O 1
ATOM 626 N N . LEU A 1 82 ? -0.974 4.697 -4.210 1.00 96.69 82 LEU A N 1
ATOM 627 C CA . LEU A 1 82 ? -2.317 4.641 -4.762 1.00 96.69 82 LEU A CA 1
ATOM 628 C C . LEU A 1 82 ? -2.929 6.042 -4.696 1.00 96.69 82 LEU A C 1
ATOM 630 O O . LEU A 1 82 ? -3.123 6.577 -3.604 1.00 96.69 82 LEU A O 1
ATOM 634 N N . ALA A 1 83 ? -3.209 6.644 -5.845 1.00 95.62 83 ALA A N 1
ATOM 635 C CA . ALA A 1 83 ? -3.835 7.959 -5.931 1.00 95.62 83 ALA A CA 1
ATOM 636 C C . ALA A 1 83 ? -4.577 8.104 -7.260 1.00 95.62 83 ALA A C 1
ATOM 638 O O . ALA A 1 83 ? -4.107 7.577 -8.260 1.00 95.62 83 ALA A O 1
ATOM 639 N N . ASP A 1 84 ? -5.707 8.807 -7.263 1.00 92.69 84 ASP A N 1
ATOM 640 C CA . ASP A 1 84 ? -6.447 9.182 -8.476 1.00 92.69 84 ASP A CA 1
ATOM 641 C C . ASP A 1 84 ? -6.791 7.982 -9.387 1.00 92.69 84 ASP A C 1
ATOM 643 O O . ASP A 1 84 ? -6.660 8.045 -10.605 1.00 92.69 84 ASP A O 1
ATOM 647 N N . ASP A 1 85 ? -7.209 6.861 -8.779 1.00 92.44 85 ASP A N 1
ATOM 648 C CA . ASP A 1 85 ? -7.450 5.569 -9.451 1.00 92.44 85 ASP A CA 1
ATOM 649 C C . ASP A 1 85 ? -6.230 5.001 -10.207 1.00 92.44 85 ASP A C 1
ATOM 651 O O . ASP A 1 85 ? -6.349 4.158 -11.098 1.00 92.44 85 ASP A O 1
ATOM 655 N N . GLU A 1 86 ? -5.026 5.386 -9.796 1.00 95.69 86 GLU A N 1
ATOM 656 C CA . GLU A 1 86 ? -3.771 4.863 -10.315 1.00 95.69 86 GLU A CA 1
ATOM 657 C C . GLU A 1 86 ? -2.939 4.196 -9.219 1.00 95.69 86 GLU A C 1
ATOM 659 O O . GLU A 1 86 ? -2.804 4.696 -8.099 1.00 95.69 86 GLU A O 1
ATOM 664 N N . LEU A 1 87 ? -2.312 3.071 -9.567 1.00 97.56 87 LEU A N 1
ATOM 665 C CA . LEU A 1 87 ? -1.270 2.447 -8.759 1.00 97.56 87 LEU A CA 1
ATOM 666 C C . LEU A 1 87 ? 0.092 2.735 -9.384 1.00 97.56 87 LEU A C 1
ATOM 668 O O . LEU A 1 87 ? 0.441 2.188 -10.428 1.00 97.56 87 LEU A O 1
ATOM 672 N N . THR A 1 88 ? 0.893 3.554 -8.716 1.00 98.50 88 THR A N 1
ATOM 673 C CA . THR A 1 88 ? 2.274 3.831 -9.108 1.00 98.50 88 THR A CA 1
ATOM 674 C C . THR A 1 88 ? 3.247 3.008 -8.273 1.00 98.50 88 THR A C 1
ATOM 676 O O . THR A 1 88 ? 3.212 3.039 -7.043 1.00 98.50 88 THR A O 1
ATOM 679 N N . ILE A 1 89 ? 4.179 2.338 -8.947 1.00 98.38 89 ILE A N 1
ATOM 680 C CA . ILE A 1 89 ? 5.297 1.618 -8.341 1.00 98.38 89 ILE A CA 1
ATOM 681 C C . ILE A 1 89 ? 6.598 2.261 -8.812 1.00 98.38 89 ILE A C 1
ATOM 683 O O . ILE A 1 89 ? 6.844 2.382 -10.012 1.00 98.38 89 ILE A O 1
ATOM 687 N N . VAL A 1 90 ? 7.432 2.668 -7.858 1.00 98.38 90 VAL A N 1
ATOM 688 C CA . VAL A 1 90 ? 8.771 3.210 -8.113 1.00 98.38 90 VAL A CA 1
ATOM 689 C C . VAL A 1 90 ? 9.804 2.277 -7.502 1.00 98.38 90 VAL A C 1
ATOM 691 O O . VAL A 1 90 ? 9.812 2.075 -6.286 1.00 98.38 90 VAL A O 1
ATOM 694 N N . ALA A 1 91 ? 10.680 1.731 -8.338 1.00 97.50 91 ALA A N 1
ATOM 695 C CA . ALA A 1 91 ? 11.840 0.974 -7.911 1.00 97.50 91 ALA A CA 1
ATOM 696 C C . ALA A 1 91 ? 12.973 1.921 -7.515 1.00 97.50 91 ALA A C 1
ATOM 698 O O . ALA A 1 91 ? 13.319 2.846 -8.249 1.00 97.50 91 ALA A O 1
ATOM 699 N N . ALA A 1 92 ? 13.578 1.688 -6.352 1.00 95.75 92 ALA A N 1
ATOM 700 C CA . ALA A 1 92 ? 14.773 2.426 -5.968 1.00 95.75 92 ALA A CA 1
ATOM 701 C C . ALA A 1 92 ? 15.915 2.161 -6.963 1.00 95.75 92 ALA A C 1
ATOM 703 O O . ALA A 1 92 ? 16.021 1.080 -7.543 1.00 95.75 92 ALA A O 1
ATOM 704 N N . THR A 1 93 ? 16.791 3.149 -7.132 1.00 91.50 93 THR A N 1
ATOM 705 C CA . THR A 1 93 ? 18.000 3.038 -7.964 1.00 91.50 93 THR A CA 1
ATOM 706 C C . THR A 1 93 ? 19.035 2.082 -7.369 1.00 91.50 93 THR A C 1
ATOM 708 O O . THR A 1 93 ? 19.895 1.578 -8.083 1.00 91.50 93 THR A O 1
ATOM 711 N N . GLU A 1 94 ? 18.941 1.804 -6.067 1.00 84.62 94 GLU A N 1
ATOM 712 C CA . GLU A 1 94 ? 19.831 0.913 -5.329 1.00 84.62 94 GLU A CA 1
ATOM 713 C C . GLU A 1 94 ? 19.052 -0.251 -4.703 1.00 84.62 94 GLU A C 1
ATOM 715 O O . GLU A 1 94 ? 17.950 -0.078 -4.179 1.00 84.62 94 GLU A O 1
ATOM 720 N N . GLY A 1 95 ? 19.651 -1.446 -4.701 1.00 68.56 95 GLY A N 1
ATOM 721 C CA . GLY A 1 95 ? 19.210 -2.561 -3.855 1.00 68.56 95 GLY A CA 1
ATOM 722 C C . GLY A 1 95 ? 19.124 -3.928 -4.532 1.00 68.56 95 GLY A C 1
ATOM 723 O O . GLY A 1 95 ? 19.453 -4.923 -3.892 1.00 68.56 95 GLY A O 1
ATOM 724 N N . ALA A 1 96 ? 18.741 -4.009 -5.807 1.00 73.81 96 ALA A N 1
ATOM 725 C CA . ALA A 1 96 ? 18.695 -5.275 -6.543 1.00 73.81 96 ALA A CA 1
ATOM 726 C C . ALA A 1 96 ? 19.294 -5.127 -7.945 1.00 73.81 96 ALA A C 1
ATOM 728 O O . ALA A 1 96 ? 19.000 -4.171 -8.653 1.00 73.81 96 ALA A O 1
ATOM 729 N N . SER A 1 97 ? 20.120 -6.096 -8.348 1.00 73.38 97 SER A N 1
ATOM 730 C CA . SER A 1 97 ? 20.758 -6.138 -9.672 1.00 73.38 97 SER A CA 1
ATOM 731 C C . SER A 1 97 ? 19.911 -6.828 -10.742 1.00 73.38 97 SER A C 1
ATOM 733 O O . SER A 1 97 ? 20.280 -6.819 -11.913 1.00 73.38 97 SER A O 1
ATOM 735 N N . ARG A 1 98 ? 18.800 -7.461 -10.350 1.00 89.81 98 ARG A N 1
ATOM 736 C CA . ARG A 1 98 ? 17.906 -8.191 -11.253 1.00 89.81 98 ARG A CA 1
ATOM 737 C C . ARG A 1 98 ? 16.548 -7.498 -11.329 1.00 89.81 98 ARG A C 1
ATOM 739 O O . ARG A 1 98 ? 16.059 -7.075 -10.277 1.00 89.81 98 ARG A O 1
ATOM 746 N N . PRO A 1 99 ? 15.932 -7.434 -12.521 1.00 94.81 99 PRO A N 1
ATOM 747 C CA . PRO A 1 99 ? 14.577 -6.933 -12.655 1.00 94.81 99 PRO A CA 1
ATOM 748 C C . PRO A 1 99 ? 13.582 -7.745 -11.822 1.00 94.81 99 PRO A C 1
ATOM 750 O O . PRO A 1 99 ? 13.769 -8.943 -11.571 1.00 94.81 99 PRO A O 1
ATOM 753 N N . ILE A 1 100 ? 12.507 -7.089 -11.402 1.00 96.75 100 ILE A N 1
ATOM 754 C CA . ILE A 1 100 ? 11.357 -7.721 -10.755 1.00 96.75 100 ILE A CA 1
ATOM 755 C C . ILE A 1 100 ? 10.138 -7.628 -11.660 1.00 96.75 100 ILE A C 1
ATOM 757 O O . ILE A 1 100 ? 10.060 -6.766 -12.527 1.00 96.75 100 ILE A O 1
ATOM 761 N N . ARG A 1 101 ? 9.149 -8.485 -11.418 1.00 98.12 101 ARG A N 1
ATOM 762 C CA . ARG A 1 101 ? 7.853 -8.408 -12.090 1.00 98.12 101 ARG A CA 1
ATOM 763 C C . ARG A 1 101 ? 6.803 -7.934 -11.101 1.00 98.12 101 ARG A C 1
ATOM 765 O O . ARG A 1 101 ? 6.696 -8.491 -10.006 1.00 98.12 101 ARG A O 1
ATOM 772 N N . VAL A 1 102 ? 6.042 -6.927 -11.501 1.00 98.19 102 VAL A N 1
ATOM 773 C CA . VAL A 1 102 ? 4.907 -6.378 -10.757 1.00 98.19 102 VAL A CA 1
ATOM 774 C C . VAL A 1 102 ? 3.678 -6.383 -11.651 1.00 98.19 102 VAL A C 1
ATOM 776 O O . VAL A 1 102 ? 3.819 -6.307 -12.871 1.00 98.19 102 VAL A O 1
ATOM 779 N N . GLY A 1 103 ? 2.480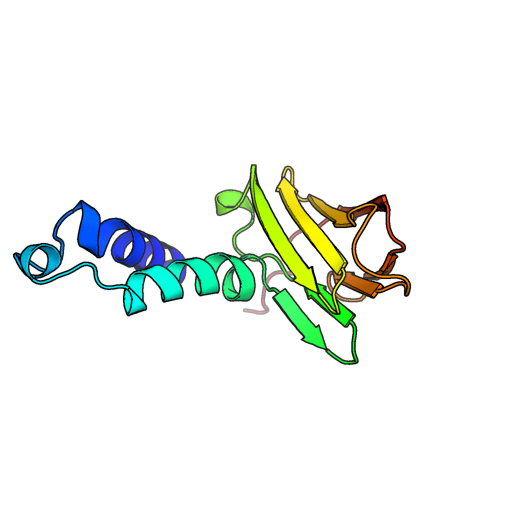 -6.465 -11.088 1.00 97.25 103 GLY A N 1
ATOM 780 C CA . GLY A 1 103 ? 1.284 -6.429 -11.918 1.00 97.25 103 GLY A CA 1
ATOM 781 C C . GLY A 1 103 ? 0.013 -6.019 -11.205 1.00 97.25 103 GLY A C 1
ATOM 782 O O . GLY A 1 103 ? -0.091 -6.094 -9.984 1.00 97.25 103 GLY A O 1
ATOM 783 N N . VAL A 1 104 ? -0.968 -5.623 -12.004 1.00 95.88 104 VAL A N 1
ATOM 784 C CA . VAL A 1 104 ? -2.353 -5.402 -11.593 1.00 95.88 104 VAL A CA 1
ATOM 785 C C . VAL A 1 104 ? -3.230 -6.254 -12.497 1.00 95.88 104 VAL A C 1
ATOM 787 O O . VAL A 1 104 ? -3.222 -6.077 -13.715 1.00 95.88 104 VAL A O 1
ATOM 790 N N . ARG A 1 105 ? -3.989 -7.185 -11.905 1.00 87.88 105 ARG A N 1
ATOM 791 C CA . ARG A 1 105 ? -4.762 -8.201 -12.646 1.00 87.88 105 ARG A CA 1
ATOM 792 C C . ARG A 1 105 ? -3.860 -8.946 -13.647 1.00 87.88 105 ARG A C 1
ATOM 794 O O . ARG A 1 105 ? -2.885 -9.571 -13.224 1.00 87.88 105 ARG A O 1
ATOM 801 N N . ASP A 1 106 ? -4.163 -8.846 -14.939 1.00 88.50 106 ASP A N 1
ATOM 802 C CA . ASP A 1 106 ? -3.420 -9.482 -16.030 1.00 88.50 106 ASP A CA 1
ATOM 803 C C . ASP A 1 106 ? -2.322 -8.584 -16.629 1.00 88.50 106 ASP A C 1
ATOM 805 O O . ASP A 1 106 ? -1.504 -9.065 -17.415 1.00 88.50 106 ASP A O 1
ATOM 809 N N . ASP A 1 107 ? -2.260 -7.295 -16.260 1.00 95.44 107 ASP A N 1
ATOM 810 C CA . ASP A 1 107 ? -1.179 -6.409 -16.699 1.00 95.44 107 ASP A CA 1
ATOM 811 C C . ASP A 1 107 ? 0.048 -6.619 -15.808 1.00 95.44 107 ASP A C 1
ATOM 813 O O . ASP A 1 107 ? 0.067 -6.232 -14.638 1.00 95.44 107 ASP A O 1
ATOM 817 N N . VAL A 1 108 ? 1.078 -7.253 -16.370 1.00 98.00 108 VAL A N 1
ATOM 818 C CA . VAL A 1 108 ? 2.354 -7.511 -15.703 1.00 98.00 108 VAL A CA 1
ATOM 819 C C . VAL A 1 108 ? 3.465 -6.748 -16.408 1.00 98.00 108 VAL A C 1
ATOM 821 O O . VAL A 1 108 ? 3.657 -6.863 -17.620 1.00 98.00 108 VAL A O 1
ATOM 824 N N . ARG A 1 109 ? 4.265 -6.034 -15.619 1.00 98.06 109 ARG A N 1
ATOM 825 C CA . ARG A 1 109 ? 5.422 -5.263 -16.067 1.00 98.06 109 ARG A CA 1
ATOM 826 C C . ARG A 1 109 ? 6.679 -5.718 -15.364 1.00 98.06 109 ARG A C 1
ATOM 828 O O . ARG A 1 109 ? 6.665 -6.095 -14.193 1.00 98.06 109 ARG A O 1
ATOM 835 N N . GLU A 1 110 ? 7.773 -5.671 -16.102 1.00 97.81 110 GLU A N 1
ATOM 836 C CA . GLU A 1 110 ? 9.103 -5.821 -15.538 1.00 97.81 110 GLU A CA 1
ATOM 837 C C . GLU A 1 110 ? 9.635 -4.442 -15.134 1.00 97.81 110 GLU A C 1
ATOM 839 O O . GLU A 1 110 ? 9.450 -3.481 -15.877 1.00 97.81 110 GLU A O 1
ATOM 844 N N . LEU A 1 111 ? 10.257 -4.353 -13.957 1.00 97.06 111 LEU A N 1
ATOM 845 C CA . LEU A 1 111 ? 10.910 -3.149 -13.449 1.00 97.06 111 LEU A CA 1
ATOM 846 C C . LEU A 1 111 ? 12.368 -3.440 -13.113 1.00 97.06 111 LEU A C 1
ATOM 848 O O . LEU A 1 111 ? 12.678 -4.347 -12.334 1.00 97.06 111 LEU A O 1
ATOM 852 N N . CYS A 1 112 ? 13.249 -2.626 -13.672 1.00 95.94 112 CYS A N 1
ATOM 853 C CA . CYS A 1 112 ? 14.643 -2.487 -13.293 1.00 95.94 112 CYS A CA 1
ATOM 854 C C . CYS A 1 112 ? 14.797 -1.474 -12.149 1.00 95.94 112 CYS A C 1
ATOM 856 O O . CYS A 1 112 ? 13.869 -0.754 -11.777 1.00 95.94 112 CYS A O 1
ATOM 858 N N . ALA A 1 113 ? 15.996 -1.412 -11.571 1.00 95.56 113 ALA A N 1
ATOM 859 C CA . ALA A 1 113 ? 16.315 -0.397 -10.575 1.00 95.56 113 ALA A CA 1
ATOM 860 C C . ALA A 1 113 ? 16.164 1.014 -11.173 1.00 95.56 113 ALA A C 1
ATOM 862 O O . ALA A 1 113 ? 16.685 1.290 -12.252 1.00 95.56 113 ALA A O 1
ATOM 863 N N . GLY A 1 114 ? 15.469 1.901 -10.459 1.00 95.81 114 GLY A N 1
ATOM 864 C CA . GLY A 1 114 ? 15.158 3.260 -10.914 1.00 95.81 114 GLY A CA 1
ATOM 865 C C . GLY A 1 114 ? 13.901 3.384 -11.779 1.00 95.81 114 GLY A C 1
ATOM 866 O O . GLY A 1 114 ? 13.458 4.510 -12.016 1.00 95.81 114 GLY A O 1
ATOM 867 N N . ASP A 1 115 ? 13.298 2.275 -12.216 1.00 97.50 115 ASP A N 1
ATOM 868 C CA . ASP A 1 115 ? 12.089 2.334 -13.033 1.00 97.50 115 ASP A CA 1
ATOM 869 C C . ASP A 1 115 ? 10.883 2.834 -12.235 1.00 97.50 115 ASP A C 1
ATOM 871 O O . ASP A 1 115 ? 10.726 2.607 -11.030 1.00 97.50 115 ASP A O 1
ATOM 875 N N . ARG A 1 116 ? 9.971 3.475 -12.962 1.00 98.00 116 ARG A N 1
ATOM 876 C CA . ARG A 1 116 ? 8.642 3.844 -12.489 1.00 98.00 116 ARG A CA 1
ATOM 877 C C . ARG A 1 116 ? 7.611 3.303 -13.461 1.00 98.00 116 ARG A C 1
ATOM 879 O O . ARG A 1 116 ? 7.726 3.517 -14.665 1.00 98.00 116 ARG A O 1
ATOM 886 N N . HIS A 1 117 ? 6.564 2.690 -12.927 1.00 98.50 117 HIS A N 1
ATOM 887 C CA . HIS A 1 117 ? 5.395 2.326 -13.713 1.00 98.50 117 HIS A CA 1
ATOM 888 C C . HIS A 1 117 ? 4.106 2.691 -12.987 1.00 98.50 117 HIS A C 1
ATOM 890 O O . HIS A 1 117 ? 4.033 2.614 -11.760 1.00 98.50 117 HIS A O 1
ATOM 896 N N . THR A 1 118 ? 3.100 3.082 -13.762 1.00 98.38 118 THR A N 1
ATOM 897 C CA . THR A 1 118 ? 1.787 3.486 -13.270 1.00 98.38 118 THR A CA 1
ATOM 898 C C . THR A 1 118 ? 0.726 2.657 -13.982 1.00 98.38 118 THR A C 1
ATOM 900 O O . THR A 1 118 ? 0.630 2.689 -15.206 1.00 98.38 118 THR A O 1
ATOM 903 N N . PHE A 1 119 ? -0.050 1.909 -13.203 1.00 97.38 119 PHE A N 1
ATOM 904 C CA . PHE A 1 119 ? -1.196 1.142 -13.670 1.00 97.38 119 PHE A CA 1
ATOM 905 C C . PHE A 1 119 ? -2.466 1.967 -13.478 1.00 97.38 119 PHE A C 1
ATOM 907 O O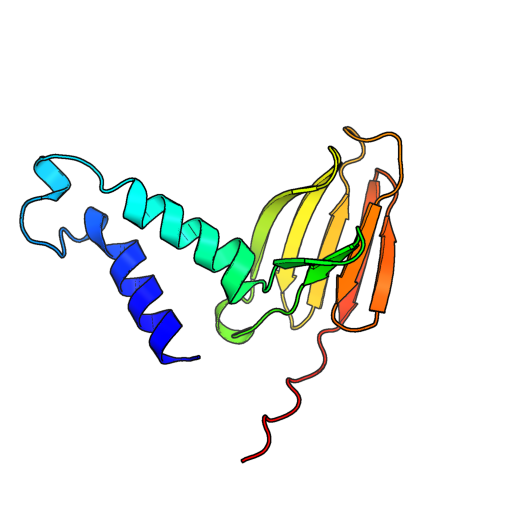 . PHE A 1 119 ? -2.756 2.391 -12.358 1.00 97.38 119 PHE A O 1
ATOM 914 N N . ALA A 1 120 ? -3.255 2.127 -14.538 1.00 94.06 120 ALA A N 1
ATOM 915 C CA . ALA A 1 120 ? -4.619 2.627 -14.410 1.00 94.06 120 ALA A CA 1
ATOM 916 C C . ALA A 1 120 ? -5.508 1.529 -13.805 1.00 94.06 120 ALA A C 1
ATOM 918 O O . ALA A 1 120 ? -5.560 0.404 -14.312 1.00 94.06 120 ALA A O 1
ATOM 919 N N . LEU A 1 121 ? -6.228 1.836 -12.729 1.00 91.19 121 LEU A N 1
ATOM 920 C CA . LEU A 1 121 ? -7.116 0.887 -12.072 1.00 91.19 121 LEU A CA 1
ATOM 921 C C . LEU A 1 121 ? -8.511 1.030 -12.665 1.00 91.19 121 LEU A C 1
ATOM 923 O O . LEU A 1 121 ? -9.271 1.926 -12.314 1.00 91.19 121 LEU A O 1
ATOM 927 N N . SER A 1 122 ? -8.881 0.124 -13.573 1.00 78.19 122 SER A N 1
ATOM 928 C CA . SER A 1 122 ? -10.249 0.131 -14.105 1.00 78.19 122 SER A CA 1
ATOM 929 C C . SER A 1 122 ? -11.267 -0.001 -12.958 1.00 78.19 122 SER A C 1
ATOM 931 O O . SER A 1 122 ? -10.974 -0.706 -11.970 1.00 78.19 122 SER A O 1
ATOM 933 N N . PRO A 1 123 ? -12.462 0.614 -13.085 1.00 66.00 123 PRO A N 1
ATOM 934 C CA . PRO A 1 123 ? -13.536 0.483 -12.105 1.00 66.00 123 PRO A CA 1
ATOM 935 C C . PRO A 1 123 ? -13.763 -0.994 -11.756 1.00 66.00 123 PRO A C 1
ATOM 937 O O . PRO A 1 123 ? -13.521 -1.863 -12.601 1.00 66.00 123 PRO A O 1
ATOM 940 N N . PRO A 1 124 ? -14.132 -1.316 -10.502 1.00 57.34 124 PRO A N 1
ATOM 941 C CA . PRO A 1 124 ? -14.299 -2.704 -10.109 1.00 57.34 124 PRO A CA 1
ATOM 942 C C . PRO A 1 124 ? -15.367 -3.304 -11.021 1.00 57.34 124 PRO A C 1
ATOM 944 O O . PRO A 1 124 ? -16.434 -2.711 -11.187 1.00 57.34 124 PRO A O 1
ATOM 947 N N . VAL A 1 125 ? -15.091 -4.459 -11.626 1.00 54.41 125 VAL A N 1
ATOM 948 C CA . VAL A 1 125 ? -16.164 -5.236 -12.248 1.00 54.41 125 VAL A CA 1
ATOM 949 C C . VAL A 1 125 ? -17.136 -5.552 -11.117 1.00 54.41 125 VAL A C 1
ATOM 951 O O . VAL A 1 125 ? -16.726 -6.121 -10.104 1.00 54.41 125 VAL A O 1
ATOM 954 N N . ALA A 1 126 ? -18.385 -5.095 -11.236 1.00 46.94 126 ALA A N 1
ATOM 955 C CA . ALA A 1 126 ? -19.405 -5.374 -10.235 1.00 46.94 126 ALA A CA 1
ATOM 956 C C . ALA A 1 126 ? -19.444 -6.888 -10.002 1.00 46.94 126 ALA A C 1
ATOM 958 O O . ALA A 1 126 ? -19.527 -7.659 -10.962 1.00 46.94 126 ALA A O 1
ATOM 959 N N . ALA A 1 127 ? -19.330 -7.311 -8.741 1.00 42.69 127 ALA A N 1
ATOM 960 C CA . ALA A 1 127 ? -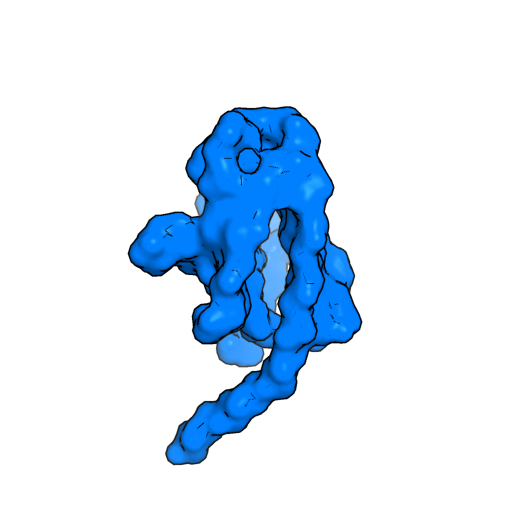19.500 -8.714 -8.403 1.00 42.69 127 ALA A CA 1
ATOM 961 C C . ALA A 1 127 ? -20.881 -9.163 -8.917 1.00 42.69 127 ALA A C 1
ATOM 963 O O . ALA A 1 127 ? -21.843 -8.402 -8.761 1.00 42.69 127 ALA A O 1
ATOM 964 N N . PRO A 1 128 ? -20.996 -10.338 -9.562 1.00 38.62 128 PRO A N 1
ATOM 965 C CA . PRO A 1 128 ? -22.302 -10.857 -9.935 1.00 38.62 128 PRO A CA 1
ATOM 966 C C . PRO A 1 128 ? -23.171 -10.964 -8.674 1.00 38.62 128 PRO A C 1
ATOM 968 O O . PRO A 1 128 ? -22.674 -11.348 -7.613 1.00 38.62 128 PRO A O 1
ATOM 971 N N . ALA A 1 129 ? -24.427 -10.531 -8.813 1.00 43.00 129 ALA A N 1
ATOM 972 C CA . ALA A 1 129 ? -25.431 -10.509 -7.752 1.00 43.00 129 ALA A CA 1
ATOM 973 C C . ALA A 1 129 ? -25.726 -11.904 -7.183 1.00 43.00 129 ALA A C 1
ATOM 975 O O . ALA A 1 129 ? -25.644 -12.886 -7.958 1.00 43.00 129 ALA A O 1
#